Protein AF-A0A9X4C8P3-F1 (afdb_monomer)

Structure (mmCIF, N/CA/C/O backbone):
data_AF-A0A9X4C8P3-F1
#
_entry.id   AF-A0A9X4C8P3-F1
#
loop_
_atom_site.group_PDB
_atom_site.id
_atom_site.type_symbol
_atom_site.label_atom_id
_atom_site.label_alt_id
_atom_site.label_comp_id
_atom_site.label_asym_id
_atom_site.label_entity_id
_atom_site.label_seq_id
_atom_site.pdbx_PDB_ins_code
_atom_site.Cartn_x
_atom_site.Cartn_y
_atom_site.Cartn_z
_atom_site.occupancy
_atom_site.B_iso_or_equiv
_atom_site.auth_seq_id
_atom_site.auth_comp_id
_atom_site.auth_asym_id
_atom_site.auth_atom_id
_atom_site.pdbx_PDB_model_num
ATOM 1 N N . MET A 1 1 ? 16.840 2.574 -10.383 1.00 62.03 1 MET A N 1
ATOM 2 C CA . MET A 1 1 ? 15.665 1.759 -10.004 1.00 62.03 1 MET A CA 1
ATOM 3 C C . MET A 1 1 ? 14.872 1.510 -11.271 1.00 62.03 1 MET A C 1
ATOM 5 O O . MET A 1 1 ? 14.500 2.482 -11.911 1.00 62.03 1 MET A O 1
ATOM 9 N N . SER A 1 2 ? 14.691 0.253 -11.678 1.00 63.72 2 SER A N 1
ATOM 10 C CA . SER A 1 2 ? 13.759 -0.062 -12.765 1.00 63.72 2 SER A CA 1
ATOM 11 C C . SER A 1 2 ? 12.348 0.124 -12.214 1.00 63.72 2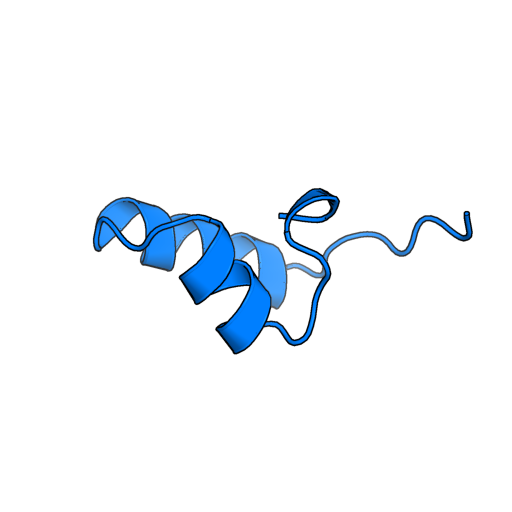 SER A C 1
ATOM 13 O O . SER A 1 2 ? 11.940 -0.618 -11.320 1.00 63.72 2 SER A O 1
ATOM 15 N N . TYR A 1 3 ? 11.653 1.176 -12.644 1.00 63.50 3 TYR A N 1
ATOM 16 C CA . TYR A 1 3 ? 10.267 1.401 -12.255 1.00 63.50 3 TYR A CA 1
ATOM 17 C C . TYR A 1 3 ? 9.405 0.423 -13.047 1.00 63.50 3 TYR A C 1
ATOM 19 O O . TYR A 1 3 ? 9.224 0.577 -14.251 1.00 63.50 3 TYR A O 1
ATOM 27 N N . THR A 1 4 ? 8.943 -0.629 -12.378 1.00 81.44 4 THR A N 1
ATOM 28 C CA . THR A 1 4 ? 7.933 -1.517 -12.950 1.00 81.44 4 THR A CA 1
ATOM 29 C C . THR A 1 4 ? 6.584 -0.958 -12.546 1.00 81.44 4 THR A C 1
ATOM 31 O O . THR A 1 4 ? 6.307 -0.852 -11.351 1.00 81.44 4 THR A O 1
ATOM 34 N N . GLU A 1 5 ? 5.780 -0.561 -13.527 1.00 90.56 5 GLU A N 1
ATOM 35 C CA . GLU A 1 5 ? 4.436 -0.060 -13.262 1.00 90.56 5 GLU A CA 1
ATOM 36 C C . GLU A 1 5 ? 3.595 -1.106 -12.526 1.00 90.56 5 GLU A C 1
ATOM 38 O O . GLU A 1 5 ? 3.709 -2.306 -12.783 1.00 90.56 5 GLU A O 1
ATOM 43 N N . LEU A 1 6 ? 2.742 -0.630 -11.616 1.00 93.94 6 LEU A N 1
ATOM 44 C CA . LEU A 1 6 ? 1.754 -1.477 -10.958 1.00 93.94 6 LEU A CA 1
ATOM 45 C C . LEU A 1 6 ? 0.716 -1.937 -11.976 1.00 93.94 6 LEU A C 1
ATOM 47 O O . LEU A 1 6 ? 0.104 -1.090 -12.647 1.00 93.94 6 LEU A O 1
ATOM 51 N N . SER A 1 7 ? 0.478 -3.245 -12.023 1.00 95.31 7 SER A N 1
ATOM 52 C CA . SER A 1 7 ? -0.593 -3.832 -12.822 1.00 95.31 7 SER A CA 1
ATOM 53 C C . SER A 1 7 ? -1.973 -3.395 -12.309 1.00 95.31 7 SER A 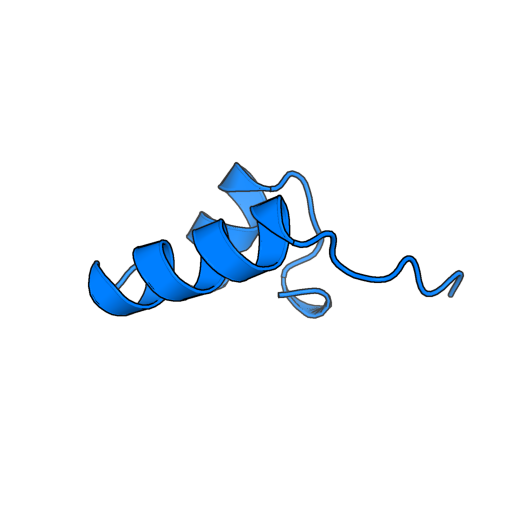C 1
ATOM 55 O O . SER A 1 7 ? -2.118 -2.834 -11.215 1.00 95.31 7 SER A O 1
ATOM 57 N N . ILE A 1 8 ? -3.019 -3.641 -13.098 1.00 96.38 8 ILE A N 1
ATOM 58 C CA . ILE A 1 8 ? -4.396 -3.323 -12.692 1.00 96.38 8 ILE A CA 1
ATOM 59 C C . ILE A 1 8 ? -4.783 -4.134 -11.446 1.00 96.38 8 ILE A C 1
ATOM 61 O O . ILE A 1 8 ? -5.408 -3.599 -10.529 1.00 96.38 8 ILE A O 1
ATOM 65 N N . GLU A 1 9 ? -4.361 -5.395 -11.380 1.00 96.94 9 GLU A N 1
ATOM 66 C CA . GLU A 1 9 ? -4.598 -6.308 -10.261 1.00 96.94 9 GLU A CA 1
ATOM 67 C C . GLU A 1 9 ? -3.917 -5.816 -8.979 1.00 96.94 9 GLU A C 1
ATOM 69 O O . GLU A 1 9 ? -4.532 -5.808 -7.907 1.00 96.94 9 GLU A O 1
ATOM 74 N N . GLU A 1 10 ? -2.671 -5.342 -9.083 1.00 97.00 10 GLU A N 1
ATOM 75 C CA . GLU A 1 10 ? -1.946 -4.765 -7.950 1.00 97.00 10 GLU A CA 1
ATOM 76 C C . GLU A 1 10 ? -2.654 -3.504 -7.439 1.00 97.00 10 GLU A C 1
ATOM 78 O O . GLU A 1 10 ? -2.932 -3.389 -6.245 1.00 97.00 10 GLU A O 1
ATOM 83 N N . ARG A 1 11 ? -3.052 -2.592 -8.338 1.00 96.94 11 ARG A N 1
ATOM 84 C CA . ARG A 1 11 ? -3.795 -1.371 -7.970 1.00 96.94 11 ARG A CA 1
ATOM 85 C C . ARG A 1 11 ? -5.141 -1.683 -7.314 1.00 96.94 11 ARG A C 1
ATOM 87 O 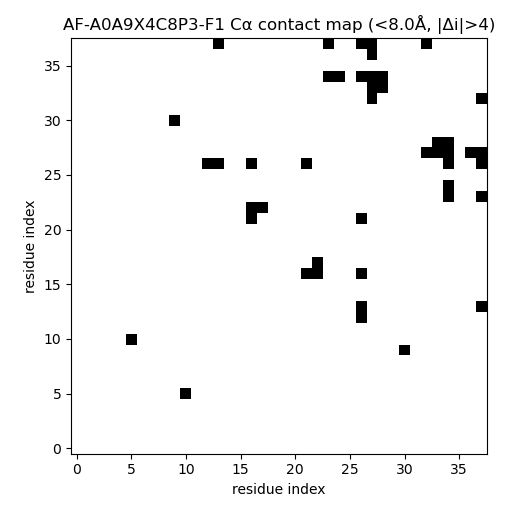O . ARG A 1 11 ? -5.513 -1.015 -6.347 1.00 96.94 11 ARG A O 1
ATOM 94 N N . ALA A 1 12 ? -5.867 -2.685 -7.810 1.00 98.00 12 ALA A N 1
ATOM 95 C CA . ALA A 1 12 ? -7.124 -3.129 -7.209 1.00 98.00 12 ALA A CA 1
ATOM 96 C C . ALA A 1 12 ? -6.896 -3.701 -5.800 1.00 98.00 12 ALA A C 1
ATOM 98 O O . ALA A 1 12 ? -7.628 -3.375 -4.864 1.00 98.00 12 ALA A O 1
ATOM 99 N N . THR A 1 13 ? -5.836 -4.492 -5.627 1.00 97.75 13 THR A N 1
ATOM 100 C CA . THR A 1 13 ? -5.464 -5.072 -4.330 1.00 97.75 13 THR A CA 1
ATOM 101 C C . THR A 1 13 ? -5.10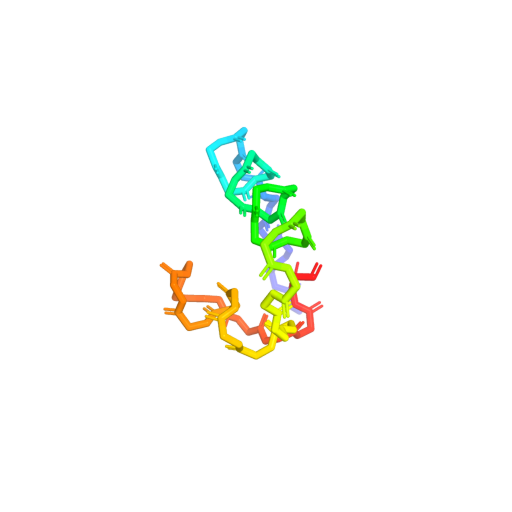0 -3.995 -3.309 1.00 97.75 13 THR A C 1
ATOM 103 O O . THR A 1 13 ? -5.543 -4.078 -2.162 1.00 97.75 13 THR A O 1
ATOM 106 N N . ILE A 1 14 ? -4.373 -2.946 -3.717 1.00 97.88 14 ILE A N 1
ATOM 107 C CA . ILE A 1 14 ? -4.060 -1.794 -2.855 1.00 97.88 14 ILE A CA 1
ATOM 108 C C . ILE A 1 14 ? -5.346 -1.113 -2.377 1.00 97.88 14 ILE A C 1
ATOM 110 O O . ILE A 1 14 ? -5.514 -0.906 -1.175 1.00 97.88 14 ILE A O 1
ATOM 114 N N . GLN A 1 15 ? -6.279 -0.818 -3.288 1.00 98.12 15 GLN A N 1
ATOM 115 C CA . GLN A 1 15 ? -7.546 -0.163 -2.938 1.0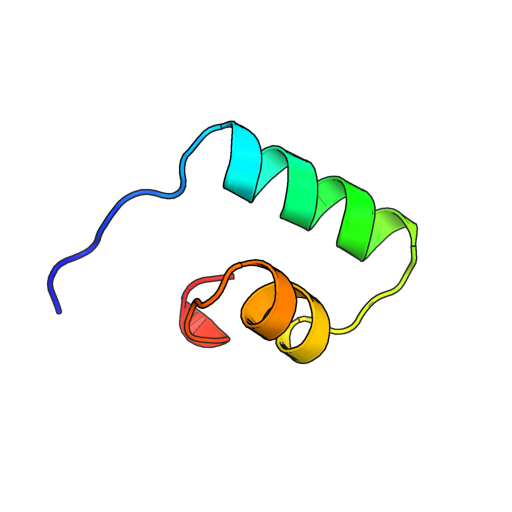0 98.12 15 GLN A CA 1
ATOM 116 C C . GL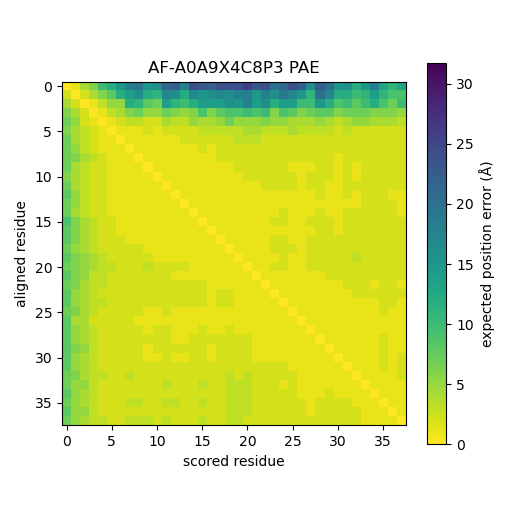N A 1 15 ? -8.380 -1.001 -1.957 1.00 98.12 15 GLN A C 1
ATOM 118 O O . GLN A 1 15 ? -8.871 -0.484 -0.951 1.00 98.12 15 GLN A O 1
ATOM 123 N N . VAL A 1 16 ? -8.496 -2.311 -2.196 1.00 98.25 16 VAL A N 1
ATOM 124 C CA . VAL A 1 16 ? -9.203 -3.225 -1.284 1.00 98.25 16 VAL A CA 1
ATOM 125 C C . VAL A 1 16 ? -8.493 -3.321 0.071 1.00 98.25 16 VAL A C 1
ATOM 127 O O . VAL A 1 16 ? -9.155 -3.337 1.111 1.00 98.25 16 VAL A O 1
ATOM 130 N N . GLY A 1 17 ? -7.159 -3.364 0.085 1.00 97.88 17 GLY A N 1
ATOM 131 C CA . GLY A 1 17 ? -6.362 -3.388 1.311 1.00 97.88 17 GLY A CA 1
ATOM 132 C C . GLY A 1 17 ? -6.554 -2.129 2.157 1.00 97.88 17 GLY A C 1
ATOM 133 O O . GLY A 1 17 ? -6.798 -2.233 3.360 1.00 97.88 17 GLY A O 1
ATOM 134 N N . GLN A 1 18 ? -6.541 -0.953 1.525 1.00 97.56 18 GLN A N 1
ATOM 135 C CA . GLN A 1 18 ? -6.821 0.328 2.179 1.00 97.56 18 GLN A CA 1
ATOM 136 C C . GLN A 1 18 ? -8.243 0.376 2.751 1.00 97.56 18 GLN A C 1
ATOM 138 O O . GLN A 1 18 ? -8.424 0.760 3.907 1.00 97.56 18 GLN A O 1
ATOM 143 N N . TYR A 1 19 ? -9.245 -0.084 1.994 1.00 98.38 19 TYR A N 1
ATOM 144 C CA . TYR A 1 19 ? -10.626 -0.191 2.479 1.00 98.38 19 TYR A CA 1
ATOM 145 C C . TYR A 1 19 ? -10.736 -1.090 3.723 1.00 98.38 19 TYR A C 1
ATOM 147 O O . TYR A 1 19 ? -11.454 -0.775 4.672 1.00 98.38 19 TYR A O 1
ATOM 155 N N . LYS A 1 20 ? -9.960 -2.179 3.760 1.00 98.06 20 LYS A N 1
ATOM 156 C CA . LYS A 1 20 ? -9.854 -3.093 4.909 1.00 98.06 20 LYS A CA 1
ATOM 157 C C . LYS A 1 20 ? -8.947 -2.584 6.036 1.00 98.06 20 LYS A C 1
ATOM 159 O O . LYS A 1 20 ? -8.767 -3.300 7.018 1.00 98.06 20 LYS A O 1
ATOM 164 N N . LYS A 1 21 ? -8.406 -1.365 5.926 1.00 98.12 21 LYS A N 1
ATOM 165 C CA . LYS A 1 21 ? -7.476 -0.746 6.887 1.00 98.12 21 LYS A CA 1
ATOM 166 C C . LYS A 1 21 ? -6.179 -1.538 7.100 1.00 98.12 21 LYS A C 1
ATOM 168 O O . LYS A 1 21 ? -5.589 -1.464 8.175 1.00 98.12 21 LYS A O 1
ATOM 173 N N . LEU A 1 22 ? -5.730 -2.274 6.083 1.00 98.12 22 LEU A N 1
ATOM 174 C CA . LEU A 1 22 ? -4.405 -2.887 6.099 1.00 98.12 22 LEU A CA 1
ATOM 175 C C . LEU A 1 22 ? -3.331 -1.801 6.027 1.00 98.12 22 LEU A 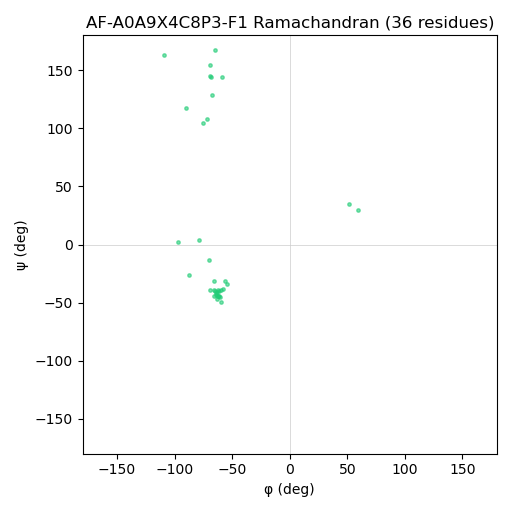C 1
ATOM 177 O O . LEU A 1 22 ? -3.480 -0.794 5.329 1.00 98.12 22 LEU A O 1
ATOM 181 N N . SER A 1 23 ? -2.222 -2.020 6.721 1.00 97.31 23 SER A N 1
ATOM 182 C CA . SER A 1 23 ? -1.047 -1.167 6.600 1.00 97.31 23 SER A CA 1
ATOM 183 C C . SER A 1 23 ? -0.384 -1.334 5.230 1.00 97.31 23 SER A C 1
ATOM 185 O O . SER A 1 23 ? -0.427 -2.396 4.607 1.00 97.31 23 SER A O 1
ATOM 187 N N . GLN A 1 24 ? 0.326 -0.297 4.784 1.00 96.06 24 GLN A N 1
ATOM 188 C CA . GLN A 1 24 ? 1.105 -0.325 3.540 1.00 96.06 24 GLN A CA 1
ATOM 189 C C . GLN A 1 24 ? 2.096 -1.501 3.497 1.00 96.06 24 GLN A C 1
ATOM 191 O O . GLN A 1 24 ? 2.307 -2.097 2.446 1.00 96.06 24 GLN A O 1
ATOM 196 N N . ARG A 1 25 ? 2.669 -1.888 4.648 1.00 97.19 25 ARG A N 1
ATOM 197 C CA . ARG A 1 25 ? 3.577 -3.043 4.757 1.00 97.19 25 ARG A CA 1
ATOM 198 C C . ARG A 1 25 ? 2.865 -4.376 4.555 1.00 97.19 25 ARG A C 1
ATOM 200 O O . ARG A 1 25 ? 3.436 -5.270 3.940 1.00 97.19 25 ARG A O 1
ATOM 207 N N . GLU A 1 26 ? 1.647 -4.518 5.070 1.00 98.06 26 GLU A N 1
ATOM 208 C CA . GLU A 1 26 ? 0.841 -5.722 4.852 1.00 98.06 26 GLU A CA 1
ATOM 209 C C . GLU A 1 26 ? 0.456 -5.852 3.380 1.00 98.06 26 GLU A C 1
ATOM 211 O O . GLU A 1 26 ? 0.634 -6.918 2.799 1.00 98.06 26 GLU A O 1
ATOM 216 N N . ILE A 1 27 ? 0.028 -4.754 2.752 1.00 98.06 27 ILE A N 1
ATOM 217 C CA . ILE A 1 27 ? -0.301 -4.723 1.320 1.00 98.06 27 ILE A CA 1
ATOM 218 C C . ILE A 1 27 ? 0.937 -5.037 0.467 1.00 98.06 27 ILE A C 1
ATOM 220 O O . ILE A 1 27 ? 0.868 -5.863 -0.439 1.00 98.06 27 ILE A O 1
ATOM 224 N N . ALA A 1 28 ? 2.090 -4.452 0.795 1.00 96.81 28 ALA A N 1
ATOM 225 C CA . ALA A 1 28 ? 3.351 -4.731 0.109 1.00 96.81 28 ALA A CA 1
ATOM 226 C C . ALA A 1 28 ? 3.755 -6.206 0.206 1.00 96.81 28 ALA A C 1
ATOM 228 O O . ALA A 1 28 ? 4.196 -6.790 -0.779 1.00 96.81 28 ALA A O 1
ATOM 229 N N . ARG A 1 29 ? 3.537 -6.830 1.371 1.00 97.00 29 ARG A N 1
ATOM 230 C CA . ARG A 1 29 ? 3.784 -8.261 1.571 1.00 97.00 29 ARG A CA 1
ATOM 231 C C . ARG A 1 29 ? 2.843 -9.135 0.742 1.00 97.00 29 ARG A C 1
ATOM 233 O O . ARG A 1 29 ? 3.297 -10.143 0.220 1.00 97.00 29 ARG A O 1
ATOM 240 N N . LEU A 1 30 ? 1.570 -8.751 0.613 1.00 96.25 30 LEU A N 1
ATOM 241 C CA . LEU A 1 30 ? 0.588 -9.465 -0.216 1.00 96.25 30 LEU A CA 1
ATOM 242 C C . LEU A 1 30 ? 0.928 -9.410 -1.710 1.00 96.25 30 LEU A C 1
ATOM 244 O O . LEU A 1 30 ? 0.603 -10.342 -2.435 1.00 96.25 30 LEU A O 1
ATOM 248 N N . LEU A 1 31 ? 1.562 -8.325 -2.156 1.00 95.94 31 LEU A N 1
ATOM 249 C CA . LEU A 1 31 ? 1.920 -8.094 -3.556 1.00 95.94 31 LEU A CA 1
ATOM 250 C C . LEU A 1 31 ? 3.370 -8.466 -3.889 1.00 95.94 31 LEU A C 1
ATOM 252 O O . LEU A 1 31 ? 3.809 -8.241 -5.010 1.00 95.94 31 LEU A O 1
ATOM 256 N N . GLU A 1 32 ? 4.130 -8.985 -2.920 1.00 95.44 32 GLU A N 1
ATOM 257 C CA . GLU A 1 32 ? 5.571 -9.249 -3.059 1.00 95.44 32 GLU A CA 1
ATOM 258 C C . GLU A 1 32 ? 6.358 -8.022 -3.573 1.00 95.44 32 GLU A C 1
ATOM 260 O O . GLU A 1 32 ? 7.348 -8.124 -4.300 1.00 95.44 32 GLU A O 1
ATOM 265 N N . ARG A 1 33 ? 5.923 -6.822 -3.167 1.00 92.81 33 ARG A N 1
ATOM 266 C CA . ARG A 1 33 ? 6.534 -5.538 -3.528 1.00 92.81 33 ARG A CA 1
ATOM 267 C C . ARG A 1 33 ? 7.240 -4.896 -2.344 1.00 92.81 33 ARG A C 1
ATOM 269 O O . ARG A 1 33 ? 7.006 -5.210 -1.178 1.00 92.81 33 ARG A O 1
ATOM 276 N N . SER A 1 34 ? 8.101 -3.927 -2.650 1.00 93.38 34 SER A N 1
ATOM 277 C CA . SER A 1 34 ? 8.645 -3.051 -1.616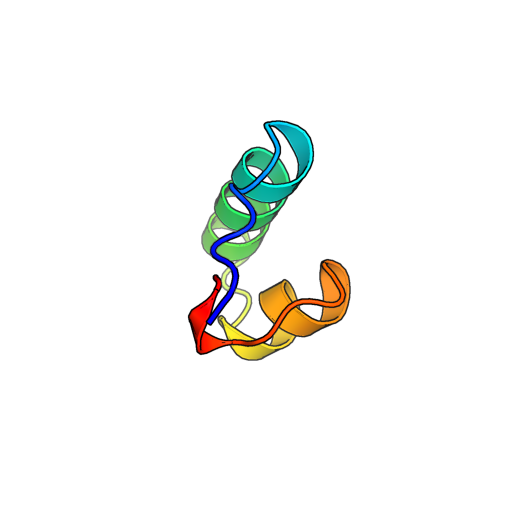 1.00 93.38 34 SER A CA 1
ATOM 278 C C . SER A 1 34 ? 7.539 -2.136 -1.069 1.00 93.38 34 SER A C 1
ATOM 280 O O . SER A 1 34 ? 6.709 -1.674 -1.853 1.00 93.38 34 SER A O 1
ATOM 282 N N . PRO A 1 35 ? 7.536 -1.789 0.231 1.00 93.44 35 PRO A N 1
ATOM 283 C CA . PRO A 1 35 ? 6.580 -0.822 0.767 1.00 93.44 35 PRO A CA 1
ATOM 284 C C . PRO A 1 35 ? 6.609 0.527 0.047 1.00 93.44 35 PRO A C 1
ATOM 286 O O . PRO A 1 35 ? 5.570 1.141 -0.090 1.00 93.44 35 PRO A O 1
ATOM 289 N N . SER A 1 36 ? 7.765 0.961 -0.466 1.00 92.38 36 SER A N 1
ATOM 290 C CA . SER A 1 36 ? 7.893 2.195 -1.255 1.00 92.38 36 SER A CA 1
ATOM 291 C C . SER A 1 36 ? 7.257 2.134 -2.649 1.00 92.38 36 SER A C 1
ATOM 293 O O . SER A 1 36 ? 7.158 3.162 -3.311 1.00 92.38 36 SER A O 1
ATOM 295 N N . THR A 1 37 ? 6.893 0.941 -3.126 1.00 91.69 37 THR A N 1
ATOM 296 C CA . THR A 1 37 ? 6.198 0.734 -4.407 1.00 91.69 37 THR A CA 1
ATOM 297 C C . THR A 1 37 ? 4.678 0.836 -4.261 1.00 91.69 37 THR A C 1
ATOM 299 O O . THR A 1 37 ? 4.003 1.132 -5.242 1.00 91.69 37 THR A O 1
ATOM 302 N N . ILE A 1 38 ? 4.161 0.558 -3.062 1.00 92.19 38 ILE A N 1
ATOM 303 C CA . ILE A 1 38 ? 2.737 0.611 -2.702 1.00 92.19 38 ILE A CA 1
ATOM 304 C C . ILE A 1 38 ? 2.357 2.025 -2.291 1.00 92.19 38 ILE A C 1
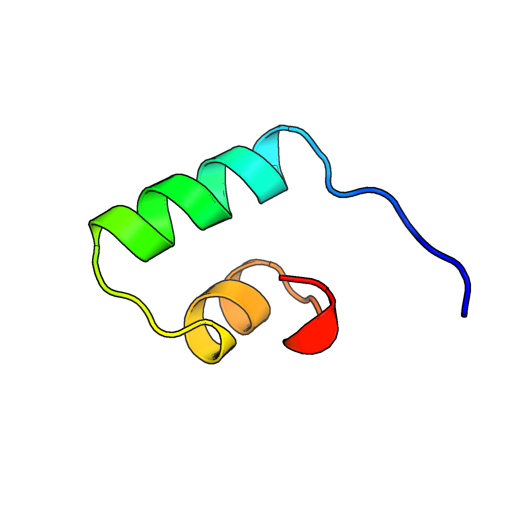ATOM 306 O O . ILE A 1 38 ? 1.263 2.477 -2.686 1.00 92.19 38 ILE A O 1
#

Radius of gyration: 9.51 Å; Cα contacts (8 Å, |Δi|>4): 23; chains: 1; bounding box: 26×12×20 Å

Sequence (38 aa):
MSYTELSIEERATIQVGQYKKLSQREIARLLERSPSTI

Mean predicted aligned error: 2.95 Å

Nearest PDB structures (foldseek):
  1tc3-assembly1_C  TM=9.033E-01  e=1.382E-01  Caenorhabditis elegans
  1pdn-assembly1_C  TM=8.158E-01  e=3.711E+00  Drosophila melanogaster
  7b9v-assembly1_O  TM=6.861E-01  e=3.460E+00  Saccharomyces cerevisiae
  4yg1-assembly1_C  TM=5.135E-01  e=2.438E+00  Escherichia coli K-12
  6j6h-assembly1_c  TM=6.645E-01  e=5.649E+00  Saccharomyces cerevisiae S288C

Organism: NCBI:txid2745512

pLDDT: mean 93.15, std 9.35, range [62.03, 98.38]

Foldseek 3Di:
DPDDDDDPVLVVLVVVCVVVVHDLVVSCVVVVHDSVND

Solvent-accessible surface area (backbone atoms only — not comparable to full-atom values): 2438 Å² total; per-residue (Å²): 131,90,85,74,78,79,48,73,67,54,53,51,49,49,54,54,32,54,75,70,67,48,51,61,60,58,47,10,61,76,68,77,47,56,54,92,78,103

InterPro domains:
  IPR025246 Transposase IS30-like HTH domain [PF13936] (2-38)

Secondary structure (DSSP, 8-state):
---PPPPHHHHHHHHHHHHTT--HHHHHHHTT--GGG-